Protein AF-A0ABD4E5W7-F1 (afdb_monomer)

Mean predicted aligned error: 9.02 Å

Secondary structure (DSSP, 8-state):
-TT-SBS--SS-TTGGGS-GGGTT-EEEEEEEEEE--SSSPPPEEEEEEEEEEPPEEEE-SSTTT-EEEEEEEEEEEESSTTSPP-EEEEEEEEEEE--GGGTT-EEEEEEEEEEEE-GGGTTSSHHHHHHHHHHHH-TT-EE-TTB-HHHHHHTTB-TTSPBP-----

InterPro domains:
  IPR000182 GNAT domain [PF00583] (102-141)
  IPR000182 GNAT domain [PS51186] (43-169)
  IPR016181 Acyl-CoA N-acyltransferase [SSF55729] (64-141)

Foldseek 3Di:
DPFCQFQDDPDPLVVLQDDLPPVPFWDKDKDWDWDDDPDPDDIAIKIWIWIKGDKDKDDDPDLQAWIKIKIKIKTFIGSDPPGGTFWIWIKIWMWTQHHVVVPRDIDIAIEGEDTGGHPVCPPVCRSVVSVVVVCVVPVFYFYDLRGDPVSLVVSQADNRRGHDPDDPD

Radius of gyration: 17.57 Å; Cα contacts (8 Å, |Δi|>4): 325; chains: 1; bounding box: 53×35×47 Å

Solvent-accessible surface area (backbone atoms only — not comparable to full-atom values): 9690 Å² total; per-residue (Å²): 130,92,85,60,42,54,77,75,72,98,66,63,74,69,66,66,44,54,66,58,70,80,77,68,53,44,52,78,46,82,41,84,40,81,46,78,58,86,82,92,55,82,76,43,65,34,30,40,36,43,31,36,40,62,76,46,71,54,73,49,96,46,70,64,74,18,36,38,38,34,36,39,37,38,38,34,33,19,70,41,94,88,47,73,52,41,28,34,34,34,35,39,38,37,40,36,35,39,12,61,88,54,74,51,43,73,48,78,48,45,31,38,71,46,66,50,59,41,80,93,55,59,93,67,58,56,70,60,54,51,48,49,53,49,40,73,79,37,74,82,42,26,46,39,88,53,44,29,68,71,48,36,47,76,73,53,25,45,100,85,21,42,55,76,80,75,74,88,125

pLDDT: mean 77.79, std 14.67, range [31.66, 93.94]

Organism: NCBI:txid101571

Nearest PDB structures (foldseek):
  4caw-assembly1_A  TM=5.806E-01  e=1.085E+00  Aspergillus fumigatus
  1nmt-assembly1_C  TM=5.404E-01  e=1.283E+00  Candida albicans
  6tw5-assembly3_CCC  TM=4.819E-01  e=1.896E+00  Plasmodium vivax
  4uwi-assembly1_A  TM=5.552E-01  e=3.914E+00  Aspergillus fumigatus
  4uwj-assembly1_A  TM=5.154E-01  e=4.627E+00  Aspergillus fumigatus

Sequence (169 aa):
MPGKFYKGGPYELDELLREPEEYGDEEIDWRPIQIADAHNVPMRIAHVEVACSRHQANTCDSPRLGTRVEYVLRYLYREDAKSAITGVVQLKISHRIHGLQRLFEVDCEKVIQTVYVARSSRGRGIARVLLAEVLDDAPDVRVHPQFSDDGAKLFGFDKTGRRSSYKKV

Structure (mmCIF, N/CA/C/O backbone):
data_AF-A0ABD4E5W7-F1
#
_entry.id   AF-A0ABD4E5W7-F1
#
loop_
_atom_site.group_PDB
_atom_site.id
_atom_site.type_symbol
_atom_site.label_atom_id
_atom_site.label_alt_id
_atom_site.label_comp_id
_atom_site.label_asym_id
_atom_site.label_entity_id
_atom_site.label_seq_id
_atom_site.pdbx_PDB_ins_code
_atom_site.Cartn_x
_atom_site.Cartn_y
_atom_site.Cartn_z
_atom_site.occupancy
_atom_site.B_iso_or_equiv
_atom_site.auth_seq_id
_atom_site.auth_comp_id
_atom_site.auth_asym_id
_atom_site.auth_atom_id
_atom_site.pdbx_PDB_model_num
ATOM 1 N N . MET A 1 1 ? 0.650 -17.821 16.261 1.00 32.38 1 MET A N 1
ATOM 2 C CA . MET A 1 1 ? 0.960 -16.455 16.748 1.00 32.38 1 MET A CA 1
ATOM 3 C C . MET A 1 1 ? 0.138 -15.455 15.943 1.00 32.38 1 MET A C 1
ATOM 5 O O . MET A 1 1 ? 0.312 -15.424 14.731 1.00 32.38 1 MET A O 1
ATOM 9 N N . PRO A 1 2 ? -0.777 -14.684 16.552 1.00 31.66 2 PRO A N 1
ATOM 10 C CA . PRO A 1 2 ? -1.664 -13.800 15.807 1.00 31.66 2 PRO A CA 1
ATOM 11 C C . PRO A 1 2 ? -0.969 -12.478 15.449 1.00 31.66 2 PRO A C 1
ATOM 13 O O . PRO A 1 2 ? -0.498 -11.747 16.321 1.00 31.66 2 PRO A O 1
ATOM 16 N N . GLY A 1 3 ? -0.941 -12.158 14.153 1.00 41.28 3 GLY A N 1
ATOM 17 C CA . GLY A 1 3 ? -0.621 -10.817 13.651 1.00 41.28 3 GLY A CA 1
ATOM 18 C C . GLY A 1 3 ? 0.805 -10.578 13.153 1.00 41.28 3 GLY A C 1
ATOM 19 O O . GLY A 1 3 ? 1.253 -9.436 13.190 1.00 41.28 3 GLY A O 1
ATOM 20 N N . LYS A 1 4 ? 1.516 -11.604 12.673 1.00 46.31 4 LYS A N 1
ATOM 21 C CA . LYS A 1 4 ? 2.709 -11.398 11.837 1.00 46.31 4 LYS A CA 1
ATOM 22 C C . LYS A 1 4 ? 2.375 -11.755 10.392 1.00 46.31 4 LYS A C 1
ATOM 24 O O . LYS A 1 4 ? 2.673 -12.851 9.938 1.00 46.31 4 LYS A O 1
ATOM 29 N N . PHE A 1 5 ? 1.743 -10.816 9.686 1.00 53.69 5 PHE A N 1
ATOM 30 C CA . PHE A 1 5 ? 1.608 -10.900 8.229 1.00 53.69 5 PHE A CA 1
ATOM 31 C C . PHE A 1 5 ? 2.977 -10.833 7.530 1.00 53.69 5 PHE A C 1
ATOM 33 O O . PHE A 1 5 ? 3.083 -11.230 6.379 1.00 53.69 5 PHE A O 1
ATOM 40 N N . TYR A 1 6 ? 4.031 -10.409 8.239 1.00 56.31 6 TYR A N 1
ATOM 41 C CA . TYR A 1 6 ? 5.396 -10.269 7.740 1.00 56.31 6 TYR A CA 1
ATOM 42 C C . TYR A 1 6 ? 6.394 -11.103 8.565 1.00 56.31 6 TYR A C 1
ATOM 44 O O . TYR A 1 6 ? 6.375 -11.055 9.799 1.00 56.31 6 TYR A O 1
ATOM 52 N N . LYS A 1 7 ? 7.258 -11.880 7.896 1.00 53.81 7 LYS A N 1
ATOM 53 C CA . LYS A 1 7 ? 8.213 -12.829 8.508 1.00 53.81 7 LYS A CA 1
ATOM 54 C C . LYS A 1 7 ? 9.500 -12.169 9.040 1.00 53.81 7 LYS A C 1
ATOM 56 O O . LYS A 1 7 ? 10.225 -12.821 9.784 1.00 53.81 7 LYS A O 1
ATOM 61 N N . GLY A 1 8 ? 9.750 -10.891 8.751 1.00 48.47 8 GLY A N 1
ATOM 62 C CA . GLY A 1 8 ? 10.866 -10.128 9.324 1.00 48.47 8 GLY A CA 1
ATOM 63 C C . GLY A 1 8 ? 11.384 -9.054 8.374 1.00 48.47 8 GLY A C 1
ATOM 64 O O . GLY A 1 8 ? 11.605 -9.330 7.203 1.00 48.47 8 GLY A O 1
ATOM 65 N N . GLY A 1 9 ? 11.568 -7.838 8.884 1.00 50.44 9 GLY A N 1
ATOM 66 C 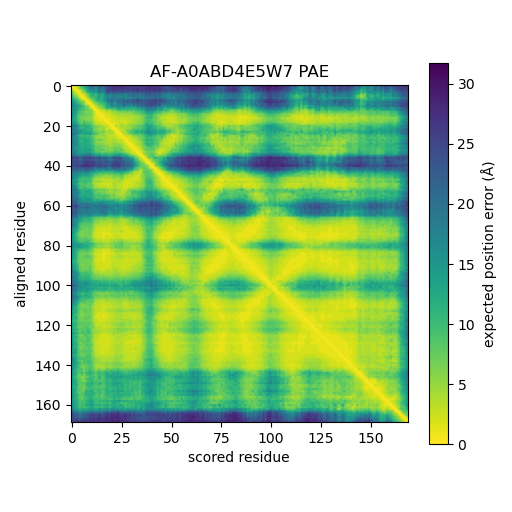CA . GLY A 1 9 ? 12.191 -6.703 8.202 1.00 50.44 9 GLY A CA 1
ATOM 67 C C . GLY A 1 9 ? 12.907 -5.822 9.230 1.00 50.44 9 GLY A C 1
ATOM 68 O O . GLY A 1 9 ? 12.704 -6.036 10.425 1.00 50.44 9 GLY A O 1
ATOM 69 N N . PRO A 1 10 ? 13.737 -4.858 8.802 1.00 47.84 10 PRO A N 1
ATOM 70 C CA . PRO A 1 10 ? 14.560 -4.041 9.699 1.00 47.84 10 PRO A CA 1
ATOM 71 C C . PRO A 1 10 ? 13.770 -3.011 10.529 1.00 47.84 10 PRO A C 1
ATOM 73 O O . PRO A 1 10 ? 14.381 -2.280 11.295 1.00 47.84 10 PRO A O 1
ATOM 76 N N . TYR A 1 11 ? 12.445 -2.933 10.370 1.00 51.75 11 TYR A N 1
ATOM 77 C CA . TYR A 1 11 ? 11.609 -1.897 10.975 1.00 51.75 11 TYR A CA 1
ATOM 78 C C . TYR A 1 11 ? 11.015 -2.340 12.311 1.00 51.75 11 TYR A C 1
ATOM 80 O O . TYR A 1 11 ? 10.424 -3.425 12.409 1.00 51.75 11 TYR A O 1
ATOM 88 N N . GLU A 1 12 ? 11.075 -1.461 13.310 1.00 63.84 12 GLU A N 1
ATOM 89 C CA . GLU A 1 12 ? 10.159 -1.540 14.439 1.00 63.84 12 GLU A CA 1
ATOM 90 C C . GLU A 1 12 ? 8.761 -1.192 13.919 1.00 63.84 12 GLU A C 1
ATOM 92 O O . GLU A 1 12 ? 8.502 -0.095 13.441 1.00 63.84 12 GLU A O 1
ATOM 97 N N . LEU A 1 13 ? 7.844 -2.162 13.936 1.00 73.62 13 LEU A N 1
ATOM 98 C CA . LEU A 1 13 ? 6.532 -2.017 13.290 1.00 73.62 13 LEU A CA 1
ATOM 99 C C . LEU A 1 13 ? 5.724 -0.817 13.814 1.00 73.62 13 LEU A C 1
ATOM 101 O O . LEU A 1 13 ? 4.880 -0.300 13.087 1.00 73.62 13 LEU A O 1
ATOM 105 N N . ASP A 1 14 ? 5.982 -0.382 15.047 1.00 77.94 14 ASP A N 1
ATOM 106 C CA . ASP A 1 14 ? 5.332 0.783 15.645 1.00 77.94 14 ASP A CA 1
ATOM 107 C C . ASP A 1 14 ? 5.841 2.110 15.054 1.00 77.94 14 ASP A C 1
ATOM 109 O O . ASP A 1 14 ? 5.042 3.030 14.899 1.00 77.94 14 ASP A O 1
ATOM 113 N N . GLU A 1 15 ? 7.096 2.192 14.593 1.00 81.25 15 GLU A N 1
ATOM 114 C CA . GLU A 1 15 ? 7.605 3.365 13.858 1.00 81.25 15 GLU A CA 1
ATOM 115 C C . GLU A 1 15 ? 6.849 3.583 12.541 1.00 81.25 15 GLU A C 1
ATOM 117 O O . GLU A 1 15 ? 6.743 4.703 12.054 1.00 81.25 15 GLU A O 1
ATOM 122 N N . LEU A 1 16 ? 6.260 2.533 11.959 1.00 84.19 16 LEU A N 1
ATOM 123 C CA . LEU A 1 16 ? 5.459 2.664 10.738 1.00 84.19 16 LEU A CA 1
ATOM 124 C C . LEU A 1 16 ? 4.133 3.403 10.966 1.00 84.19 16 LEU A C 1
ATOM 126 O O . LEU A 1 16 ? 3.514 3.836 9.991 1.00 84.19 16 LEU A O 1
ATOM 130 N N . LEU A 1 17 ? 3.700 3.530 12.224 1.00 89.38 17 LEU A N 1
ATOM 131 C CA . LEU A 1 17 ? 2.517 4.286 12.638 1.00 89.38 17 LEU A CA 1
ATOM 132 C C . LEU A 1 17 ? 2.846 5.746 12.982 1.00 89.38 17 LEU A C 1
ATOM 134 O O . LEU A 1 17 ? 1.980 6.452 13.492 1.00 89.38 17 LEU A O 1
ATOM 138 N N . ARG A 1 18 ? 4.076 6.201 12.712 1.00 90.00 18 ARG A N 1
ATOM 139 C CA . ARG A 1 18 ? 4.456 7.607 12.860 1.00 90.00 18 ARG A CA 1
ATOM 140 C C . ARG A 1 18 ? 3.658 8.517 11.934 1.00 90.00 18 ARG A C 1
ATOM 142 O O . ARG A 1 18 ? 3.294 8.116 10.816 1.00 90.00 18 ARG A O 1
ATOM 149 N N . GLU A 1 19 ? 3.515 9.767 12.357 1.00 90.12 19 GLU A N 1
ATOM 150 C CA . GLU A 1 19 ? 2.944 10.827 11.531 1.00 90.12 19 GLU A CA 1
ATOM 151 C C . GLU A 1 19 ? 3.851 11.104 10.317 1.00 90.12 19 GLU A C 1
ATOM 153 O O . GLU A 1 19 ? 5.082 11.041 10.436 1.00 90.12 19 GLU A O 1
ATOM 158 N N . PRO A 1 20 ? 3.296 11.401 9.129 1.00 84.62 20 PRO A N 1
ATOM 159 C CA . PRO A 1 20 ? 4.124 11.678 7.954 1.00 84.62 20 PRO A CA 1
ATOM 160 C C . PRO A 1 20 ? 4.949 12.965 8.083 1.00 84.62 20 PRO A C 1
ATOM 162 O O . PRO A 1 20 ? 6.089 13.026 7.628 1.00 84.62 20 PRO A O 1
ATOM 165 N N . GLU A 1 21 ? 4.411 13.975 8.769 1.00 81.88 21 GLU A N 1
ATOM 166 C CA . GLU A 1 21 ? 5.081 15.266 8.972 1.00 81.88 21 GLU A CA 1
ATOM 167 C C . GLU A 1 21 ? 6.291 15.184 9.916 1.00 81.88 21 GLU A C 1
ATOM 169 O O . GLU A 1 21 ? 7.135 16.077 9.897 1.00 81.88 21 GLU A O 1
ATOM 174 N N . GLU A 1 22 ? 6.416 14.111 10.706 1.00 82.25 22 GLU A N 1
ATOM 175 C CA . GLU A 1 22 ? 7.438 13.979 11.754 1.00 82.25 22 GLU A CA 1
ATOM 176 C C . GLU A 1 22 ? 8.873 14.120 11.221 1.00 82.25 22 GLU A C 1
ATOM 178 O O . GLU A 1 22 ? 9.726 14.710 11.886 1.00 82.25 22 GLU A O 1
ATOM 183 N N . TYR A 1 23 ? 9.132 13.643 9.999 1.00 78.94 23 TYR A N 1
ATOM 184 C CA . TYR A 1 23 ? 10.437 13.772 9.340 1.00 78.94 23 TYR A CA 1
ATOM 185 C C . TYR A 1 23 ? 10.439 14.706 8.121 1.00 78.94 23 TYR A C 1
ATOM 187 O O . TYR A 1 23 ? 11.505 14.970 7.560 1.00 78.94 23 TYR A O 1
ATOM 195 N N . GLY A 1 24 ? 9.281 15.232 7.702 1.00 78.31 24 GLY A N 1
ATOM 196 C CA . GLY A 1 24 ? 9.173 16.133 6.544 1.00 78.31 24 GLY A CA 1
ATOM 197 C C . GLY A 1 24 ? 9.636 15.510 5.216 1.00 78.31 24 GLY A C 1
ATOM 198 O O . GLY A 1 24 ? 10.110 16.211 4.311 1.00 78.31 24 GLY A O 1
ATOM 199 N N . ASP A 1 25 ? 9.565 14.183 5.109 1.00 80.88 25 ASP A N 1
ATOM 200 C CA . ASP A 1 25 ? 10.008 13.395 3.957 1.00 80.88 25 ASP A CA 1
ATOM 201 C C . ASP A 1 25 ? 8.851 12.851 3.108 1.00 80.88 25 ASP A C 1
ATOM 203 O O . ASP A 1 25 ? 9.097 12.150 2.120 1.00 80.88 25 ASP A O 1
ATOM 207 N N . GLU A 1 26 ? 7.615 13.207 3.461 1.00 85.00 26 GLU A N 1
ATOM 208 C CA . GLU A 1 26 ? 6.401 12.688 2.843 1.00 85.00 26 GLU A CA 1
ATOM 209 C C . GLU A 1 26 ? 5.395 13.784 2.469 1.00 85.00 26 GLU A C 1
ATOM 211 O O . GLU A 1 26 ? 5.219 14.766 3.187 1.00 85.00 26 GLU A O 1
ATOM 216 N N . GLU A 1 27 ? 4.708 13.582 1.344 1.00 84.81 27 GLU A N 1
ATOM 217 C CA . GLU A 1 27 ? 3.540 14.367 0.919 1.00 84.81 27 GLU A CA 1
ATOM 218 C C . GLU A 1 27 ? 2.259 13.566 1.183 1.00 84.81 27 GLU A C 1
ATOM 220 O O . GLU A 1 27 ? 2.238 12.364 0.922 1.00 84.81 27 GLU A O 1
ATOM 225 N N . ILE A 1 28 ? 1.198 14.202 1.696 1.00 84.06 28 ILE A N 1
ATOM 226 C CA . ILE A 1 28 ? -0.015 13.510 2.167 1.00 84.06 28 ILE A CA 1
ATOM 227 C C . ILE A 1 28 ? -1.227 13.862 1.299 1.00 84.06 28 ILE A C 1
ATOM 229 O O . ILE A 1 28 ? -1.576 15.034 1.158 1.00 84.06 28 ILE A O 1
ATOM 233 N N . ASP A 1 29 ? -1.911 12.835 0.800 1.00 85.62 29 ASP A N 1
ATOM 234 C CA . ASP A 1 29 ? -3.255 12.919 0.223 1.00 85.62 29 ASP A CA 1
ATOM 235 C C . ASP A 1 29 ? -4.291 12.326 1.193 1.00 85.62 29 ASP A C 1
ATOM 237 O O . ASP A 1 29 ? -4.100 11.239 1.744 1.00 85.62 29 ASP A O 1
ATOM 241 N N . TRP A 1 30 ? -5.392 13.040 1.417 1.00 79.69 30 TRP A N 1
ATOM 242 C CA . TRP A 1 30 ? -6.383 12.717 2.447 1.00 79.69 30 TRP A CA 1
ATOM 243 C C . TRP A 1 30 ? -7.657 12.150 1.835 1.00 79.69 30 TRP A C 1
ATOM 245 O O . TRP A 1 30 ? -8.303 12.807 1.018 1.00 79.69 30 TRP A O 1
ATOM 255 N N . ARG A 1 31 ? -8.080 10.963 2.290 1.00 80.50 31 ARG A N 1
ATOM 256 C CA . ARG A 1 31 ? -9.269 10.283 1.764 1.00 80.50 31 ARG A CA 1
ATOM 257 C C . ARG A 1 31 ? -10.241 9.898 2.886 1.00 80.50 31 ARG A C 1
ATOM 259 O O . ARG A 1 31 ? -9.924 9.042 3.718 1.00 80.50 31 ARG A O 1
ATOM 266 N N . PRO A 1 32 ? -11.441 10.507 2.941 1.00 80.44 32 PRO A N 1
ATOM 267 C CA . PRO A 1 32 ? -12.490 10.032 3.831 1.00 80.44 32 PRO A CA 1
ATOM 268 C C . PRO A 1 32 ? -13.080 8.731 3.278 1.00 80.44 32 PRO A C 1
ATOM 270 O O . PRO A 1 32 ? -13.459 8.666 2.109 1.00 80.44 32 PRO A O 1
ATOM 273 N N . ILE A 1 33 ? -13.206 7.708 4.124 1.00 79.75 33 ILE A N 1
ATOM 274 C CA . ILE A 1 33 ? -13.765 6.410 3.735 1.00 79.75 33 ILE A CA 1
ATOM 275 C C . ILE A 1 33 ? -14.998 6.101 4.572 1.00 79.75 33 ILE A C 1
ATOM 277 O O . ILE A 1 33 ? -14.967 6.099 5.805 1.00 79.75 33 ILE A O 1
ATOM 281 N N . GLN A 1 34 ? -16.089 5.773 3.885 1.00 77.25 34 GLN A N 1
ATOM 282 C CA . GLN A 1 34 ? -17.264 5.178 4.509 1.00 77.25 34 GLN A CA 1
ATOM 283 C C . GLN A 1 34 ? -17.111 3.659 4.531 1.00 77.25 34 GLN A C 1
ATOM 285 O O . GLN A 1 34 ? -17.079 3.006 3.490 1.00 77.25 34 GLN A O 1
ATOM 290 N N . ILE A 1 35 ? -17.033 3.087 5.730 1.00 74.00 35 ILE A N 1
ATOM 291 C CA . ILE A 1 35 ? -16.967 1.642 5.923 1.00 74.00 35 ILE A CA 1
ATOM 292 C C . ILE A 1 35 ? -18.395 1.143 6.125 1.00 74.00 35 ILE A C 1
ATOM 294 O O . ILE A 1 35 ? -18.992 1.313 7.192 1.00 74.00 35 ILE A O 1
ATOM 298 N N . ALA A 1 36 ? -18.943 0.522 5.085 1.00 64.44 36 ALA A N 1
ATOM 299 C CA . ALA A 1 36 ? -20.154 -0.273 5.205 1.00 64.44 36 ALA A CA 1
ATOM 300 C C . ALA A 1 36 ? -19.780 -1.643 5.786 1.00 64.44 36 ALA A C 1
ATOM 302 O O . ALA A 1 36 ? -19.114 -2.438 5.120 1.00 64.44 36 ALA A O 1
ATOM 303 N N . ASP A 1 37 ? -20.192 -1.934 7.020 1.00 58.47 37 ASP A N 1
ATOM 304 C CA . ASP A 1 37 ? -20.133 -3.308 7.516 1.00 58.47 37 ASP A CA 1
ATOM 305 C C . ASP A 1 37 ? -21.338 -4.102 6.999 1.00 58.47 37 ASP A C 1
ATOM 307 O O . ASP A 1 37 ? -22.464 -3.607 6.905 1.00 58.47 37 ASP A O 1
ATOM 311 N N . ALA A 1 38 ? -21.094 -5.361 6.633 1.00 50.38 38 ALA A N 1
ATOM 312 C CA . ALA A 1 38 ? -22.159 -6.278 6.256 1.00 50.38 38 ALA A CA 1
ATOM 313 C C . ALA A 1 38 ? -23.096 -6.514 7.458 1.00 50.38 38 ALA A C 1
ATOM 315 O O . ALA A 1 38 ? -22.624 -6.719 8.574 1.00 50.38 38 ALA A O 1
ATOM 316 N N . HIS A 1 39 ? -24.409 -6.568 7.201 1.00 46.97 39 HIS A N 1
ATOM 317 C CA . HIS A 1 39 ? -25.467 -6.964 8.150 1.00 46.97 39 HIS A CA 1
ATOM 318 C C . HIS A 1 39 ? -25.945 -5.911 9.187 1.00 46.97 39 HIS A C 1
ATOM 320 O O . HIS A 1 39 ? -25.934 -6.174 10.384 1.00 46.97 39 HIS A O 1
ATOM 326 N N . ASN A 1 40 ? -26.503 -4.774 8.733 1.00 50.12 40 ASN A N 1
ATOM 327 C CA . ASN A 1 40 ? -27.350 -3.853 9.535 1.00 50.12 40 ASN A CA 1
ATOM 328 C C . ASN A 1 40 ? -26.710 -3.211 10.792 1.00 50.12 40 ASN A C 1
ATOM 330 O O . ASN A 1 40 ? -27.414 -2.853 11.737 1.00 50.12 40 ASN A O 1
ATOM 334 N N . VAL A 1 41 ? -25.392 -3.011 10.801 1.00 52.41 41 VAL A N 1
ATOM 335 C CA . VAL A 1 41 ? -24.664 -2.275 11.856 1.00 52.41 41 VAL A CA 1
ATOM 336 C C . VAL A 1 41 ? -24.429 -0.820 11.402 1.00 52.41 41 VAL A C 1
ATOM 338 O O . VAL A 1 41 ? -24.319 -0.584 10.197 1.00 52.41 41 VAL A O 1
ATOM 341 N N . PRO A 1 42 ? -24.385 0.175 12.316 1.00 52.81 42 PRO A N 1
ATOM 342 C CA . PRO A 1 42 ? -24.130 1.576 11.980 1.00 52.81 42 PRO A CA 1
ATOM 343 C C . PRO A 1 42 ? -22.897 1.775 11.094 1.00 52.81 42 PRO A C 1
ATOM 345 O O . PRO A 1 42 ? -21.821 1.244 11.362 1.00 52.81 42 PRO A O 1
ATOM 348 N N . MET A 1 43 ? -23.077 2.597 10.058 1.00 61.12 43 MET A N 1
ATOM 349 C CA . MET A 1 43 ? -22.019 3.069 9.170 1.00 61.12 43 MET A CA 1
ATOM 350 C C . MET A 1 43 ? -20.918 3.746 9.996 1.00 61.12 43 MET A C 1
ATOM 352 O O . MET A 1 43 ? -21.203 4.656 10.778 1.00 61.12 43 MET A O 1
ATOM 356 N N . ARG A 1 44 ? -19.665 3.313 9.821 1.00 73.62 44 ARG A N 1
ATOM 357 C CA . ARG A 1 44 ? -18.501 3.953 10.444 1.00 73.62 44 ARG A CA 1
ATOM 358 C C . ARG A 1 44 ? -17.743 4.755 9.397 1.00 73.62 44 ARG A C 1
ATOM 360 O O . ARG A 1 44 ? -17.503 4.271 8.294 1.00 73.62 44 ARG A O 1
ATOM 367 N N . ILE A 1 45 ? -17.353 5.970 9.757 1.00 77.44 45 ILE A N 1
ATOM 368 C CA . ILE A 1 45 ? -16.447 6.789 8.953 1.00 77.44 45 ILE A CA 1
ATOM 369 C C . ILE A 1 45 ? -15.040 6.569 9.497 1.00 77.44 45 ILE A C 1
ATOM 371 O O . ILE A 1 45 ? -14.846 6.578 10.710 1.00 77.44 45 ILE A O 1
ATOM 375 N N . ALA A 1 46 ? -14.089 6.341 8.601 1.00 83.31 46 ALA A N 1
ATOM 376 C CA . ALA A 1 46 ? -12.669 6.305 8.906 1.00 83.31 46 ALA A CA 1
ATOM 377 C C . ALA A 1 46 ? -11.917 7.224 7.945 1.00 83.31 46 ALA A C 1
ATOM 379 O O . ALA A 1 46 ? -12.452 7.660 6.923 1.00 83.3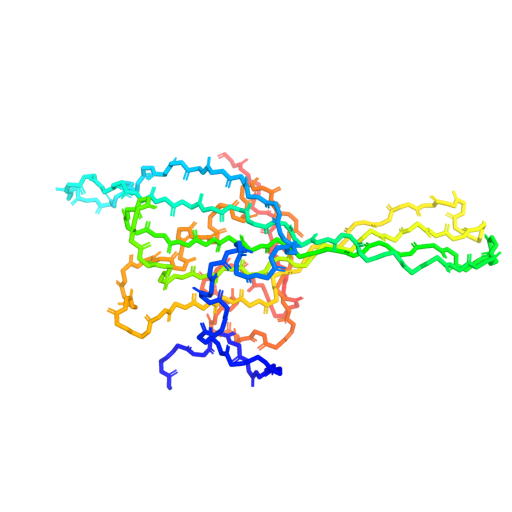1 46 ALA A O 1
ATOM 380 N N . HIS A 1 47 ? -10.666 7.504 8.279 1.00 85.69 47 HIS A N 1
ATOM 381 C CA . HIS A 1 47 ? -9.774 8.294 7.448 1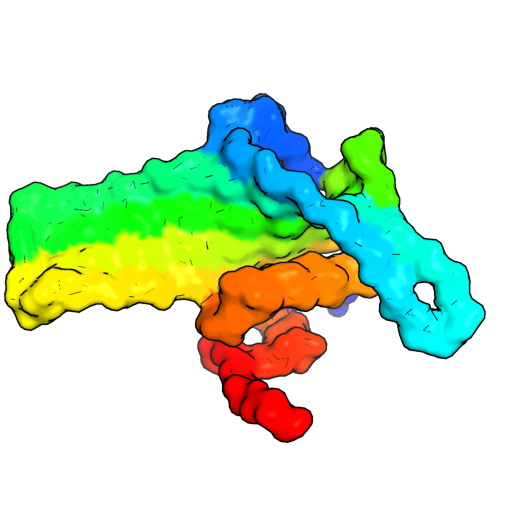.00 85.69 47 HIS A CA 1
ATOM 382 C C . HIS A 1 47 ? -8.625 7.409 6.995 1.00 85.69 47 HIS A C 1
ATOM 384 O O . HIS A 1 47 ? -8.015 6.704 7.808 1.00 85.69 47 HIS A O 1
ATOM 390 N N . VAL A 1 48 ? -8.359 7.439 5.691 1.00 84.56 48 VAL A N 1
ATOM 391 C CA . VAL A 1 48 ? -7.134 6.889 5.130 1.00 84.56 48 VAL A CA 1
ATOM 392 C C . VAL A 1 48 ? -6.326 8.020 4.528 1.00 84.56 48 VAL A C 1
ATOM 394 O O . VAL A 1 48 ? -6.802 8.777 3.685 1.00 84.56 48 VAL A O 1
ATOM 397 N N . GLU A 1 49 ? -5.096 8.134 4.995 1.00 87.50 49 GLU A N 1
ATOM 398 C CA . GLU A 1 49 ? -4.106 9.061 4.465 1.00 87.50 49 GLU A CA 1
ATOM 399 C C . GLU A 1 49 ? -3.147 8.271 3.577 1.00 87.50 49 GLU A C 1
ATOM 401 O O . GLU A 1 49 ? -2.695 7.188 3.957 1.00 87.50 49 GLU A O 1
ATOM 406 N N . VAL A 1 50 ? -2.835 8.796 2.397 1.00 88.44 50 VAL A N 1
ATOM 407 C CA . VAL A 1 50 ? -1.810 8.242 1.512 1.00 88.44 50 VAL A CA 1
ATOM 408 C C . VAL A 1 50 ? -0.601 9.164 1.573 1.00 88.44 50 VAL A C 1
ATOM 410 O O . VAL A 1 50 ? -0.604 10.245 0.992 1.00 88.44 50 VAL A O 1
ATOM 413 N N . ALA A 1 51 ? 0.429 8.738 2.299 1.00 87.56 51 ALA A N 1
ATOM 414 C CA . ALA A 1 51 ? 1.693 9.454 2.414 1.00 87.56 51 ALA A CA 1
ATOM 415 C C . ALA A 1 51 ? 2.702 8.922 1.386 1.00 87.56 51 ALA A C 1
ATOM 417 O O . ALA A 1 51 ? 2.951 7.718 1.326 1.00 87.56 51 ALA A O 1
ATOM 418 N N . CYS A 1 52 ? 3.282 9.798 0.571 1.00 89.06 52 CYS A N 1
ATOM 419 C CA . CYS A 1 52 ? 4.252 9.458 -0.465 1.00 89.06 52 CYS A CA 1
ATOM 420 C C . CYS A 1 52 ? 5.656 9.895 -0.055 1.00 89.06 52 CYS A C 1
ATOM 422 O O . CYS A 1 52 ? 5.895 11.085 0.132 1.00 89.06 52 CYS A O 1
ATOM 424 N N . SER A 1 53 ? 6.594 8.952 0.038 1.00 84.88 53 SER A N 1
ATOM 425 C CA . SER A 1 53 ? 8.000 9.263 0.298 1.00 84.88 53 SER A CA 1
ATOM 426 C C . SER A 1 53 ? 8.638 10.005 -0.874 1.00 84.88 53 SER A C 1
ATOM 428 O O . SER A 1 53 ? 8.293 9.773 -2.035 1.00 84.88 53 SER A O 1
ATOM 430 N N . ARG A 1 54 ? 9.699 10.768 -0.606 1.00 82.81 54 ARG A N 1
ATOM 431 C CA . ARG A 1 54 ? 10.549 11.324 -1.673 1.00 82.81 54 ARG A CA 1
ATOM 432 C C . ARG A 1 54 ? 11.026 10.252 -2.657 1.00 82.81 54 ARG A C 1
ATOM 434 O O . ARG A 1 54 ? 11.433 9.155 -2.270 1.00 82.81 54 ARG A O 1
ATOM 441 N N . HIS A 1 55 ? 11.025 10.616 -3.936 1.00 82.38 55 HIS A N 1
ATOM 442 C CA . HIS A 1 55 ? 11.524 9.775 -5.015 1.00 82.38 55 HIS A CA 1
ATOM 443 C C . HIS A 1 55 ? 13.036 9.575 -4.886 1.00 82.38 55 HIS A C 1
ATOM 445 O O . H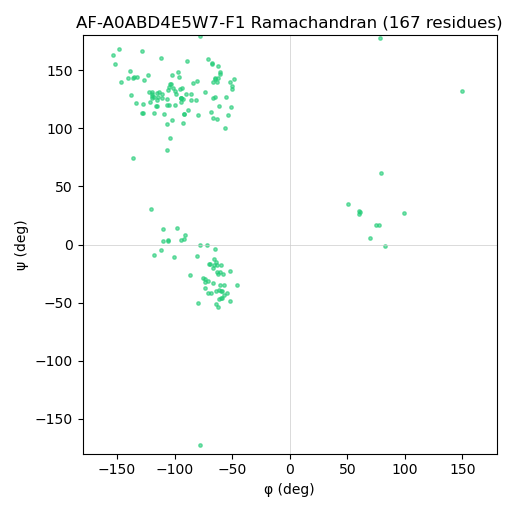IS A 1 55 ? 13.805 10.536 -4.842 1.00 82.38 55 HIS A O 1
ATOM 451 N N . GLN A 1 56 ? 13.465 8.319 -4.877 1.00 82.06 56 GLN A N 1
ATOM 452 C CA . GLN A 1 56 ? 14.867 7.934 -4.936 1.00 82.06 56 GLN A CA 1
ATOM 453 C C . GLN A 1 56 ? 15.185 7.481 -6.358 1.00 82.06 56 GLN A C 1
ATOM 455 O O . GLN A 1 56 ? 14.755 6.415 -6.802 1.00 82.06 56 GLN A O 1
ATOM 460 N N . ALA A 1 57 ? 15.924 8.311 -7.092 1.00 81.38 57 ALA A N 1
ATOM 461 C CA . ALA A 1 57 ? 16.403 7.977 -8.424 1.00 81.38 57 ALA A CA 1
ATOM 462 C C . ALA A 1 57 ? 17.818 7.396 -8.338 1.00 81.38 57 ALA A C 1
ATOM 464 O O . ALA A 1 57 ? 18.738 8.038 -7.839 1.00 81.38 57 ALA A O 1
ATOM 465 N N . ASN A 1 58 ? 17.991 6.185 -8.856 1.00 79.94 58 ASN A N 1
ATOM 466 C CA . ASN A 1 58 ? 19.293 5.611 -9.149 1.00 79.94 58 ASN A CA 1
ATOM 467 C C . ASN A 1 58 ? 19.499 5.685 -10.666 1.00 79.94 58 ASN A C 1
ATOM 469 O O . ASN A 1 58 ? 19.030 4.830 -11.429 1.00 79.94 58 ASN A O 1
ATOM 473 N N . THR A 1 59 ? 20.116 6.781 -11.100 1.00 70.69 59 THR A N 1
ATOM 474 C CA . THR A 1 59 ? 20.462 7.037 -12.497 1.00 70.69 59 THR A CA 1
ATOM 475 C C . THR A 1 59 ? 21.806 6.400 -12.800 1.00 70.69 59 THR A C 1
ATOM 477 O O . THR A 1 59 ? 22.796 6.687 -12.131 1.00 70.69 59 THR A O 1
ATOM 480 N N . CYS A 1 60 ? 21.859 5.543 -13.818 1.00 66.25 60 CYS A N 1
ATOM 481 C CA . CYS A 1 60 ? 23.135 5.095 -14.349 1.00 66.25 60 CYS A CA 1
ATOM 482 C C . CYS A 1 60 ? 23.579 6.051 -15.460 1.00 66.25 60 CYS A C 1
ATOM 484 O O . CYS A 1 60 ? 22.821 6.289 -16.399 1.00 66.25 60 CYS A O 1
ATOM 486 N N . ASP A 1 61 ? 24.818 6.539 -15.396 1.00 65.19 61 ASP A N 1
ATOM 487 C CA . ASP A 1 61 ? 25.377 7.464 -16.398 1.00 65.19 61 ASP A CA 1
ATOM 488 C C . ASP A 1 61 ? 25.531 6.827 -17.791 1.00 65.19 61 ASP A C 1
ATOM 490 O O . ASP A 1 61 ? 25.756 7.510 -18.790 1.00 65.19 61 ASP A O 1
ATOM 494 N N . SER A 1 62 ? 25.407 5.498 -17.887 1.00 68.75 62 SER A N 1
ATOM 495 C CA . SER A 1 62 ? 25.473 4.787 -19.157 1.00 68.75 62 SER A CA 1
ATOM 496 C C . SER A 1 62 ? 24.082 4.600 -19.777 1.00 68.75 62 SER A C 1
ATOM 498 O O . SER A 1 62 ? 23.241 3.910 -19.189 1.00 68.75 62 SER A O 1
ATOM 500 N N . PRO A 1 63 ? 23.861 5.027 -21.037 1.00 63.84 63 PRO A N 1
ATOM 501 C CA . PRO A 1 63 ? 22.597 4.807 -21.750 1.00 63.84 63 PRO A CA 1
ATOM 502 C C . PRO A 1 63 ? 22.294 3.319 -22.027 1.00 63.84 63 PRO A C 1
ATOM 504 O O . PRO A 1 63 ? 21.230 2.976 -22.544 1.00 63.84 63 PRO A O 1
ATOM 507 N N . ARG A 1 64 ? 23.213 2.404 -21.683 1.00 65.75 64 ARG A N 1
ATOM 508 C CA . ARG A 1 64 ? 23.016 0.951 -21.779 1.00 65.75 64 ARG A CA 1
ATOM 509 C C . ARG A 1 64 ? 22.356 0.330 -20.546 1.00 65.75 64 ARG A C 1
ATOM 511 O O . ARG A 1 64 ? 21.731 -0.714 -20.691 1.00 65.75 64 ARG A O 1
ATOM 518 N N . LEU A 1 65 ? 22.495 0.930 -19.362 1.00 67.81 65 LEU A N 1
ATOM 519 C CA . LEU A 1 65 ? 22.187 0.275 -18.080 1.00 67.81 65 LEU A CA 1
ATOM 520 C C . LEU A 1 65 ? 20.824 0.667 -17.481 1.00 67.81 65 LEU A C 1
ATOM 522 O O . LEU A 1 65 ? 20.328 -0.029 -16.594 1.00 67.81 65 LEU A O 1
ATOM 526 N N . GLY A 1 66 ? 20.169 1.690 -18.037 1.00 77.56 66 GLY A N 1
ATOM 527 C CA . GLY A 1 66 ? 18.833 2.122 -17.627 1.00 77.56 66 GLY A CA 1
ATOM 528 C C . GLY A 1 66 ? 18.824 2.953 -16.340 1.00 77.56 66 GLY A C 1
ATOM 529 O O . GLY A 1 66 ? 19.857 3.204 -15.725 1.00 77.56 66 GLY A O 1
ATOM 530 N N . THR A 1 67 ? 17.638 3.406 -15.946 1.00 85.50 67 THR A N 1
ATOM 531 C CA . THR A 1 67 ? 17.393 4.212 -14.743 1.00 85.50 67 THR A CA 1
ATOM 532 C C . THR A 1 67 ? 16.313 3.550 -13.904 1.00 85.50 67 THR A C 1
ATOM 534 O O . THR A 1 67 ? 15.339 3.018 -14.441 1.00 85.50 67 THR A O 1
ATOM 537 N N . ARG A 1 68 ? 16.469 3.586 -12.580 1.00 86.75 68 ARG A N 1
ATOM 538 C CA . ARG A 1 68 ? 15.443 3.126 -11.643 1.00 86.75 68 ARG A CA 1
ATOM 539 C C . ARG A 1 68 ? 15.010 4.276 -10.749 1.00 86.75 68 ARG A C 1
ATOM 541 O O . ARG A 1 68 ? 15.856 4.922 -10.143 1.00 86.75 68 ARG A O 1
ATOM 548 N N . VAL A 1 69 ? 13.707 4.492 -10.641 1.00 87.75 69 VAL A N 1
ATOM 549 C CA . VAL A 1 69 ? 13.111 5.435 -9.690 1.00 87.75 69 VAL A CA 1
ATOM 550 C C . VAL A 1 69 ? 12.229 4.649 -8.736 1.00 87.75 69 VAL A C 1
ATOM 552 O O . VAL A 1 69 ? 11.378 3.873 -9.169 1.00 87.75 69 VAL A O 1
ATOM 555 N N . GLU A 1 70 ? 12.445 4.827 -7.440 1.00 90.62 70 GLU A N 1
ATOM 556 C CA . GLU A 1 70 ? 11.680 4.165 -6.390 1.00 90.62 70 GLU A CA 1
ATOM 557 C C . GLU A 1 70 ? 11.037 5.179 -5.451 1.00 90.62 70 GLU A C 1
ATOM 559 O O . GLU A 1 70 ? 11.613 6.224 -5.159 1.00 90.62 70 GLU A O 1
ATOM 564 N N . TYR A 1 71 ? 9.854 4.845 -4.954 1.00 90.31 71 TYR A N 1
ATOM 565 C CA . TYR A 1 71 ? 9.190 5.556 -3.867 1.00 90.31 71 TYR A CA 1
ATOM 566 C C . TYR A 1 71 ? 8.255 4.600 -3.126 1.00 90.31 71 TYR A C 1
ATOM 568 O O . TYR A 1 71 ? 7.932 3.509 -3.611 1.00 90.31 71 TYR A O 1
ATOM 576 N N . VAL A 1 72 ? 7.855 4.986 -1.921 1.00 90.94 72 VAL A N 1
ATOM 577 C CA . VAL A 1 72 ? 6.963 4.221 -1.055 1.00 90.94 72 VAL A CA 1
ATOM 578 C C . VAL A 1 72 ? 5.723 5.056 -0.780 1.00 90.94 72 VAL A C 1
ATOM 580 O O . VAL A 1 72 ? 5.824 6.217 -0.397 1.00 90.94 72 VAL A O 1
ATOM 583 N N . LEU A 1 73 ? 4.556 4.444 -0.955 1.00 93.44 73 LEU A N 1
ATOM 584 C CA . LEU A 1 73 ? 3.289 4.965 -0.465 1.00 93.44 73 LEU A CA 1
ATOM 585 C C . LEU A 1 73 ? 2.947 4.266 0.852 1.00 93.44 73 LEU A C 1
ATOM 587 O O . LEU A 1 73 ? 2.974 3.034 0.926 1.00 93.44 73 LEU A O 1
ATOM 591 N N . ARG A 1 74 ? 2.613 5.026 1.893 1.00 92.56 74 ARG A N 1
ATOM 592 C CA . ARG A 1 74 ? 2.014 4.512 3.126 1.00 92.56 74 ARG A CA 1
ATOM 593 C C . ARG A 1 74 ? 0.533 4.854 3.137 1.00 92.56 74 ARG A C 1
ATOM 595 O O . ARG A 1 74 ? 0.175 6.022 3.137 1.00 92.56 74 ARG A O 1
ATOM 602 N N . TYR A 1 75 ? -0.310 3.834 3.195 1.00 93.81 75 TYR A N 1
ATOM 603 C CA . TYR A 1 75 ? -1.740 3.974 3.444 1.00 93.81 75 TYR A CA 1
ATOM 604 C C . TYR A 1 75 ? -1.956 3.864 4.946 1.00 93.81 75 TYR A C 1
ATOM 606 O O . TYR A 1 75 ? -1.714 2.797 5.512 1.00 93.81 75 TYR A O 1
ATOM 614 N N . LEU A 1 76 ? -2.363 4.948 5.593 1.00 93.94 76 LEU A N 1
ATOM 615 C CA . LEU A 1 76 ? -2.424 5.090 7.045 1.00 93.94 76 LEU A CA 1
ATOM 616 C C . LEU A 1 76 ? -3.882 5.150 7.481 1.00 93.94 76 LEU A C 1
ATOM 618 O O . LEU A 1 76 ? -4.642 5.959 6.968 1.00 93.94 76 LEU A O 1
ATOM 622 N N . TYR A 1 77 ? -4.283 4.292 8.417 1.00 93.81 77 TYR A N 1
ATOM 623 C CA . TYR A 1 77 ? -5.657 4.229 8.914 1.00 93.81 77 TYR A CA 1
ATOM 624 C C . TYR A 1 77 ? -5.806 4.953 10.244 1.00 93.81 77 TYR A C 1
ATOM 626 O O . TYR A 1 77 ? -5.087 4.656 11.211 1.00 93.81 77 TYR A O 1
ATOM 634 N N . ARG A 1 78 ? -6.843 5.786 10.326 1.00 92.44 78 ARG A N 1
ATOM 635 C CA . ARG A 1 78 ? -7.284 6.490 11.531 1.00 92.44 78 ARG A CA 1
ATOM 636 C C . ARG A 1 78 ? -8.802 6.408 11.675 1.00 92.44 78 ARG A C 1
ATOM 638 O O . ARG A 1 78 ? -9.536 6.423 10.690 1.00 92.44 78 ARG A O 1
ATOM 645 N N . GLU A 1 79 ? -9.283 6.304 12.912 1.00 87.50 79 GLU A N 1
ATOM 646 C CA . GLU A 1 79 ? -10.734 6.295 13.179 1.00 87.50 79 GLU A CA 1
ATOM 647 C C . GLU A 1 79 ? -11.323 7.710 13.001 1.00 87.50 79 GLU A C 1
ATOM 649 O O . GLU A 1 79 ? -12.443 7.870 12.533 1.00 87.50 79 GLU A O 1
ATOM 654 N N . ASP A 1 80 ? -10.537 8.742 13.311 1.00 84.25 80 ASP A N 1
ATOM 655 C CA . ASP A 1 80 ? -10.855 10.167 13.156 1.00 84.25 80 ASP A CA 1
ATOM 656 C C . ASP A 1 80 ? -9.619 10.913 12.614 1.00 84.25 80 ASP A C 1
ATOM 658 O O . ASP A 1 80 ? -8.492 10.533 12.939 1.00 84.25 80 ASP A O 1
ATOM 662 N N . ALA A 1 81 ? -9.814 11.986 11.842 1.00 77.38 81 ALA A N 1
ATOM 663 C CA . ALA A 1 81 ? -8.756 12.853 11.312 1.00 77.38 81 ALA A CA 1
ATOM 664 C C . ALA A 1 81 ? -7.770 13.381 12.376 1.00 77.38 81 ALA A C 1
ATOM 666 O O . ALA A 1 81 ? -6.646 13.747 12.046 1.00 77.38 81 ALA A O 1
ATOM 667 N N . LYS A 1 82 ? -8.173 13.437 13.653 1.00 83.31 82 LYS A N 1
ATOM 668 C CA . LYS A 1 82 ? -7.313 13.870 14.773 1.00 83.31 82 LYS A CA 1
ATOM 669 C C . LYS A 1 82 ? -6.832 12.729 15.675 1.00 83.31 82 LYS A C 1
ATOM 671 O O . LYS A 1 82 ? -6.209 12.987 16.702 1.00 83.31 82 LYS A O 1
ATOM 676 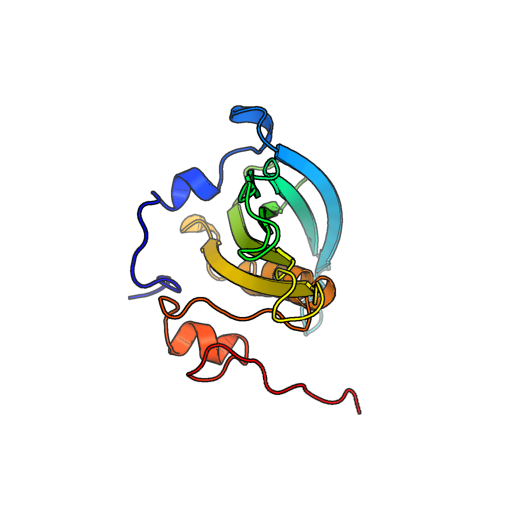N N . SER A 1 83 ? -7.163 11.481 15.350 1.00 90.31 83 SER A N 1
ATOM 677 C CA . SER A 1 83 ? -6.782 10.306 16.146 1.00 90.31 83 SER A CA 1
ATOM 678 C C . SER A 1 83 ? -5.432 9.739 15.720 1.00 90.31 83 SER A C 1
ATOM 680 O O . SER A 1 83 ? -5.022 9.934 14.589 1.00 90.31 83 SER A O 1
ATOM 682 N N . ALA A 1 84 ? -4.757 8.996 16.600 1.00 91.50 84 ALA A N 1
ATOM 683 C CA . ALA A 1 84 ? -3.493 8.344 16.256 1.00 91.50 84 ALA A CA 1
ATOM 684 C C . ALA A 1 84 ? -3.648 7.337 15.100 1.00 91.50 84 ALA A C 1
ATOM 686 O O . ALA A 1 84 ? -4.677 6.663 14.978 1.00 91.50 84 ALA A O 1
ATOM 687 N N . ILE A 1 85 ? -2.594 7.180 14.293 1.00 93.50 85 ILE A N 1
ATOM 688 C CA . ILE A 1 85 ? -2.535 6.153 13.247 1.00 93.50 85 ILE A CA 1
ATOM 689 C C . ILE A 1 85 ? -2.540 4.774 13.909 1.00 93.50 85 ILE A C 1
ATOM 691 O O . ILE A 1 85 ? -1.737 4.471 14.790 1.00 93.50 85 ILE A O 1
ATOM 695 N N . THR A 1 86 ? -3.462 3.910 13.491 1.00 93.50 86 THR A N 1
ATOM 696 C CA . THR A 1 86 ? -3.637 2.573 14.092 1.00 93.50 86 THR A CA 1
ATOM 697 C C . THR A 1 86 ? -3.398 1.427 13.119 1.00 93.50 86 THR A C 1
ATOM 699 O O . THR A 1 86 ? -3.318 0.270 13.543 1.00 93.50 86 THR A O 1
ATOM 702 N N . GLY A 1 87 ? -3.245 1.719 11.830 1.00 91.81 87 GLY A N 1
ATOM 703 C CA . GLY A 1 87 ? -2.863 0.740 10.824 1.00 91.81 87 GLY A CA 1
ATOM 704 C C . GLY A 1 87 ? -2.110 1.377 9.670 1.00 91.81 87 GLY A C 1
ATOM 705 O O . GLY A 1 87 ? -2.271 2.561 9.400 1.00 91.81 87 GLY A O 1
ATOM 706 N N . VAL A 1 88 ? -1.297 0.572 8.997 1.00 92.06 88 VAL A N 1
ATOM 707 C CA . VAL A 1 88 ? -0.490 0.994 7.856 1.00 92.06 88 VAL A CA 1
ATOM 708 C C . VAL A 1 88 ? -0.337 -0.134 6.839 1.00 92.06 88 VAL A C 1
ATOM 710 O O . VAL A 1 88 ? -0.121 -1.296 7.203 1.00 92.06 88 VAL A O 1
ATOM 713 N N . VAL A 1 89 ? -0.413 0.214 5.556 1.00 90.94 89 VAL A N 1
ATOM 714 C CA . VAL A 1 89 ? 0.078 -0.612 4.448 1.00 90.94 89 VAL A CA 1
ATOM 715 C C . VAL A 1 89 ? 1.155 0.164 3.704 1.00 90.94 89 VAL A C 1
ATOM 717 O O . VAL A 1 89 ? 0.919 1.286 3.273 1.00 90.94 89 VAL A O 1
ATOM 720 N N . GLN A 1 90 ? 2.335 -0.432 3.548 1.00 90.31 90 GLN A N 1
ATOM 721 C CA . GLN A 1 90 ? 3.419 0.147 2.758 1.00 90.31 90 GLN A CA 1
ATOM 722 C C . GLN A 1 90 ? 3.460 -0.494 1.377 1.00 90.31 90 GLN A C 1
ATOM 724 O O . GLN A 1 90 ? 3.673 -1.703 1.252 1.00 90.31 90 GLN A O 1
ATOM 729 N N . LEU A 1 91 ? 3.296 0.328 0.350 1.00 91.69 91 LEU A N 1
ATOM 730 C CA . LEU A 1 91 ? 3.378 -0.033 -1.053 1.00 91.69 91 LEU A CA 1
ATOM 731 C C . LEU A 1 91 ? 4.652 0.565 -1.651 1.00 91.69 91 LEU A C 1
ATOM 733 O O . LEU A 1 91 ? 4.756 1.776 -1.813 1.00 91.69 91 LEU A O 1
ATOM 737 N N . LYS A 1 92 ? 5.614 -0.277 -2.023 1.00 91.38 92 LYS A N 1
ATOM 738 C CA . LYS A 1 92 ? 6.786 0.155 -2.787 1.00 91.38 92 LYS A CA 1
ATOM 739 C C . LYS A 1 92 ? 6.461 0.156 -4.271 1.00 91.38 92 LYS A C 1
ATOM 741 O O . LYS A 1 92 ? 6.009 -0.858 -4.804 1.00 91.38 92 LYS A O 1
ATOM 746 N N . ILE A 1 93 ? 6.760 1.266 -4.933 1.00 91.94 93 ILE A N 1
ATOM 747 C CA . ILE A 1 93 ? 6.647 1.420 -6.379 1.00 91.94 93 ILE A CA 1
ATOM 748 C C . ILE A 1 93 ? 8.053 1.599 -6.950 1.00 91.94 93 ILE A C 1
ATOM 750 O O . ILE A 1 93 ? 8.871 2.359 -6.435 1.00 91.94 93 ILE A O 1
ATOM 754 N N . SER A 1 94 ? 8.368 0.836 -7.990 1.00 91.06 94 SER A N 1
ATOM 755 C CA . SER A 1 94 ? 9.644 0.872 -8.700 1.00 91.06 94 SER A CA 1
ATOM 756 C C . SER A 1 94 ? 9.387 1.023 -10.190 1.00 91.06 94 SER A C 1
ATOM 758 O O . SER A 1 94 ? 8.874 0.107 -10.828 1.00 91.06 94 SER A O 1
ATOM 760 N N . HIS A 1 95 ? 9.782 2.161 -10.749 1.00 89.69 95 HIS A N 1
ATOM 761 C CA . HIS A 1 95 ? 9.813 2.376 -12.191 1.00 89.69 95 HIS A CA 1
ATOM 762 C C . HIS A 1 95 ? 11.212 2.069 -12.697 1.00 89.69 95 HIS A C 1
ATOM 764 O O . HIS A 1 95 ? 12.199 2.606 -12.189 1.00 89.69 95 HIS A O 1
ATOM 770 N N . ARG A 1 96 ? 11.310 1.195 -13.692 1.00 88.50 96 ARG A N 1
ATOM 771 C CA . ARG A 1 96 ? 12.563 0.854 -14.354 1.00 88.50 96 ARG A CA 1
ATOM 772 C C . ARG A 1 96 ? 12.464 1.243 -15.816 1.00 88.50 96 ARG A C 1
ATOM 774 O O . ARG A 1 96 ? 11.713 0.638 -16.568 1.00 88.50 96 ARG A O 1
ATOM 781 N N . ILE A 1 97 ? 13.264 2.225 -16.200 1.00 86.56 97 ILE A N 1
ATOM 782 C CA . ILE A 1 97 ? 13.481 2.605 -17.591 1.00 86.56 97 ILE A CA 1
ATOM 783 C C . ILE A 1 97 ? 14.696 1.812 -18.056 1.00 86.56 97 ILE A C 1
ATOM 785 O O . ILE A 1 97 ? 15.802 2.007 -17.548 1.00 86.56 97 ILE A O 1
ATOM 789 N N . HIS A 1 98 ? 14.511 0.873 -18.974 1.00 84.69 98 HIS A N 1
ATOM 790 C CA . HIS A 1 98 ? 15.621 0.086 -19.499 1.00 84.69 98 HIS A CA 1
ATOM 791 C C . HIS A 1 98 ? 16.527 0.936 -20.396 1.00 84.69 98 HIS A C 1
ATOM 793 O O . HIS A 1 98 ? 16.145 1.993 -20.885 1.00 84.69 98 HIS A O 1
ATOM 799 N N . GLY A 1 99 ? 17.768 0.497 -20.597 1.00 83.31 99 GLY A N 1
ATOM 800 C CA . GLY A 1 99 ? 18.670 1.153 -21.542 1.00 83.31 99 GLY A CA 1
ATOM 801 C C . GLY A 1 99 ? 18.377 0.781 -22.999 1.00 83.31 99 GLY A C 1
ATOM 802 O O . GLY A 1 99 ? 17.443 0.037 -23.310 1.00 83.31 99 GLY A O 1
ATOM 803 N N . LEU A 1 100 ? 19.262 1.219 -23.896 1.00 82.69 100 LEU A N 1
ATOM 804 C CA . LEU A 1 100 ? 19.228 0.948 -25.343 1.00 82.69 100 LEU A CA 1
ATOM 805 C C . LEU A 1 100 ? 18.951 -0.517 -25.723 1.00 82.69 100 LEU A C 1
ATOM 807 O O . LEU A 1 100 ? 18.280 -0.772 -26.717 1.00 82.69 100 LEU A O 1
ATOM 811 N N . GLN A 1 101 ? 19.446 -1.483 -24.942 1.00 80.06 101 GLN A N 1
ATOM 812 C CA . GLN A 1 101 ? 19.281 -2.916 -25.232 1.00 80.06 101 GLN A CA 1
ATOM 813 C C . GLN A 1 101 ? 17.825 -3.389 -25.213 1.00 80.06 101 GLN A C 1
ATOM 815 O O . GLN A 1 101 ? 17.508 -4.391 -25.847 1.00 80.06 101 GLN A O 1
ATOM 820 N N . ARG A 1 102 ? 16.948 -2.677 -24.504 1.00 80.25 102 ARG A N 1
ATOM 821 C CA . ARG A 1 102 ? 15.503 -2.924 -24.501 1.00 80.25 102 ARG A CA 1
ATOM 822 C C . ARG A 1 102 ? 14.736 -1.698 -24.979 1.00 80.25 102 ARG A C 1
ATOM 824 O O . ARG A 1 102 ? 13.645 -1.437 -24.501 1.00 80.25 102 ARG A O 1
ATOM 831 N N . LEU A 1 103 ? 15.345 -0.905 -25.866 1.00 83.56 103 LEU A N 1
ATOM 832 C CA . LEU A 1 103 ? 14.704 0.234 -26.531 1.00 83.56 103 LEU A CA 1
ATOM 833 C C . LEU A 1 103 ? 13.993 1.208 -25.574 1.00 83.56 103 LEU A C 1
ATOM 835 O O . LEU A 1 103 ? 12.968 1.778 -25.931 1.00 83.56 103 LEU A O 1
ATOM 839 N N . PHE A 1 104 ? 14.539 1.409 -24.371 1.00 83.00 104 PHE A N 1
ATOM 840 C CA . PHE A 1 104 ? 13.936 2.274 -23.352 1.00 83.00 104 PHE A CA 1
ATOM 841 C C . PHE A 1 104 ? 12.536 1.851 -22.881 1.00 83.00 104 PHE A C 1
ATOM 843 O O . PHE A 1 104 ? 11.758 2.690 -22.429 1.00 83.00 104 PHE A O 1
ATOM 850 N N . GLU A 1 105 ? 12.225 0.552 -22.937 1.00 86.31 105 GLU A N 1
ATOM 851 C CA . GLU A 1 105 ? 11.046 -0.025 -22.285 1.00 86.31 105 GLU A CA 1
ATOM 852 C C . GLU A 1 105 ? 10.939 0.436 -20.825 1.00 86.31 105 GLU A C 1
ATOM 854 O O . GLU A 1 105 ? 11.945 0.556 -20.116 1.00 86.31 105 GLU A O 1
ATOM 859 N N . VAL A 1 106 ? 9.709 0.670 -20.373 1.00 85.88 106 VAL A N 1
ATOM 860 C CA . VAL A 1 106 ? 9.417 1.092 -19.003 1.00 85.88 106 VAL A CA 1
ATOM 861 C C . VAL A 1 106 ? 8.610 0.005 -18.313 1.00 85.88 106 VAL A C 1
ATOM 863 O O . VAL A 1 106 ? 7.493 -0.298 -18.722 1.00 85.88 106 VAL A O 1
ATOM 866 N N . ASP A 1 107 ? 9.168 -0.540 -17.237 1.00 89.38 107 ASP A N 1
ATOM 867 C CA . ASP A 1 107 ? 8.470 -1.449 -16.336 1.00 89.38 107 ASP A CA 1
ATOM 868 C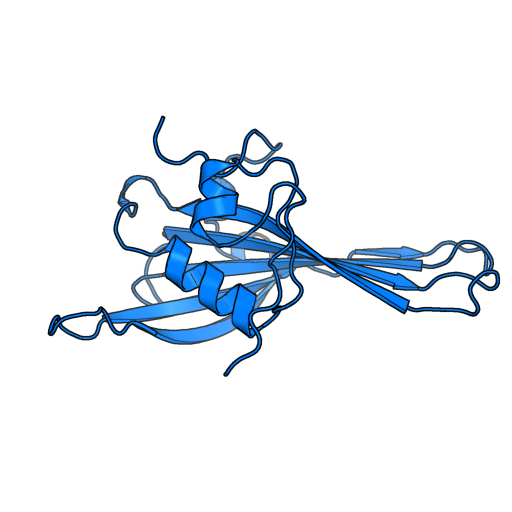 C . ASP A 1 107 ? 8.081 -0.707 -15.054 1.00 89.38 107 ASP A C 1
ATOM 870 O O . ASP A 1 107 ? 8.885 0.032 -14.482 1.00 89.38 107 ASP A O 1
ATOM 874 N N . CYS A 1 108 ? 6.866 -0.948 -14.564 1.00 90.62 108 CYS A N 1
ATOM 875 C CA . CYS A 1 108 ? 6.418 -0.494 -13.252 1.00 90.62 108 CYS A CA 1
ATOM 876 C C . CYS A 1 108 ? 6.120 -1.716 -12.381 1.00 90.62 108 CYS A C 1
ATOM 878 O O . CYS A 1 108 ? 5.257 -2.529 -12.711 1.00 90.62 108 CYS A O 1
ATOM 880 N N . GLU A 1 109 ? 6.832 -1.852 -11.267 1.00 91.12 109 GLU A N 1
ATOM 881 C CA . GLU A 1 109 ? 6.594 -2.896 -10.278 1.00 91.12 109 GLU A CA 1
ATOM 882 C C . GLU A 1 109 ? 6.033 -2.283 -8.993 1.00 91.12 109 GLU A C 1
ATOM 884 O O . GLU A 1 109 ? 6.592 -1.329 -8.450 1.00 91.12 109 GLU A O 1
ATOM 889 N N . LYS A 1 110 ? 4.926 -2.852 -8.503 1.00 92.25 110 LYS A N 1
ATOM 890 C CA . LYS A 1 110 ? 4.244 -2.429 -7.277 1.00 92.25 110 LYS A CA 1
ATOM 891 C C . LYS A 1 110 ? 4.197 -3.598 -6.302 1.00 92.25 110 LYS A C 1
ATOM 893 O O . LYS A 1 110 ? 3.671 -4.664 -6.636 1.00 92.25 110 LYS A O 1
ATOM 898 N N . VAL A 1 111 ? 4.745 -3.414 -5.104 1.00 88.88 111 VAL A N 1
ATOM 899 C CA . VAL A 1 111 ? 4.848 -4.473 -4.093 1.00 88.88 111 VAL A CA 1
ATOM 900 C C . VAL A 1 111 ? 4.406 -3.960 -2.730 1.00 88.88 111 VAL A C 1
ATOM 902 O O . VAL A 1 111 ? 5.009 -3.038 -2.184 1.00 88.88 111 VAL A O 1
ATOM 905 N N . ILE A 1 112 ? 3.397 -4.600 -2.141 1.00 88.56 112 ILE A N 1
ATOM 906 C CA . ILE A 1 112 ? 3.062 -4.443 -0.726 1.00 88.56 112 ILE A CA 1
ATOM 907 C C . ILE A 1 112 ? 4.219 -5.024 0.083 1.00 88.56 112 ILE A C 1
ATOM 909 O O . ILE A 1 112 ? 4.436 -6.241 0.109 1.00 88.56 112 ILE A O 1
ATOM 913 N N . GLN A 1 113 ? 4.970 -4.137 0.726 1.00 84.25 113 GLN A N 1
ATOM 914 C CA . GLN A 1 113 ? 6.078 -4.498 1.597 1.00 84.25 113 GLN A CA 1
ATOM 915 C C . GLN A 1 113 ? 5.557 -4.934 2.956 1.00 84.25 113 GLN A C 1
ATOM 917 O O . GLN A 1 113 ? 5.895 -6.016 3.415 1.00 84.25 113 GLN A O 1
ATOM 922 N N . THR A 1 114 ? 4.684 -4.137 3.570 1.00 84.12 114 THR A N 1
ATOM 923 C CA . THR A 1 114 ? 4.272 -4.354 4.958 1.00 84.12 114 THR A CA 1
ATOM 924 C C . THR A 1 114 ? 2.788 -4.084 5.127 1.00 84.12 114 THR A C 1
ATOM 926 O O . THR A 1 114 ? 2.253 -3.146 4.544 1.00 84.12 114 THR A O 1
ATOM 929 N N . VAL A 1 115 ? 2.139 -4.884 5.972 1.00 86.00 115 VAL A N 1
ATOM 930 C CA . VAL A 1 115 ? 0.804 -4.609 6.512 1.00 86.00 115 VAL A CA 1
ATOM 931 C C . VAL A 1 115 ? 0.897 -4.717 8.024 1.00 86.00 115 VAL A C 1
ATOM 933 O O . VAL A 1 115 ? 1.257 -5.773 8.555 1.00 86.00 115 VAL A O 1
ATOM 936 N N . TYR A 1 116 ? 0.574 -3.636 8.722 1.00 85.94 116 TYR A N 1
ATOM 937 C CA . TYR A 1 116 ? 0.636 -3.583 10.173 1.00 85.94 116 TYR A CA 1
ATOM 938 C C . TYR A 1 116 ? -0.598 -2.909 10.768 1.00 85.94 116 TYR A C 1
ATOM 940 O O . TYR A 1 116 ? -1.155 -1.973 10.209 1.00 85.94 116 TYR A O 1
ATOM 948 N N . VAL A 1 117 ? -1.037 -3.425 11.915 1.00 87.25 117 VAL A N 1
ATOM 949 C CA . VAL A 1 117 ? -2.127 -2.862 12.717 1.00 87.25 117 VAL A CA 1
ATOM 950 C C . VAL A 1 117 ? -1.711 -2.932 14.180 1.00 87.25 117 VAL A C 1
ATOM 952 O O . VAL A 1 117 ? -1.327 -4.013 14.668 1.00 87.25 117 VAL A O 1
ATOM 955 N N . ALA A 1 118 ? -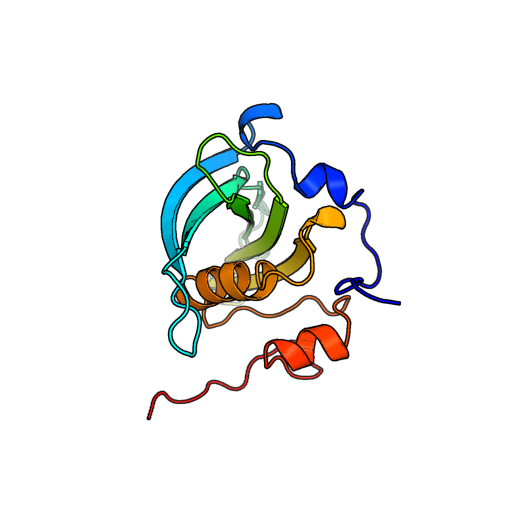1.826 -1.792 14.866 1.00 88.88 118 ALA A N 1
ATOM 956 C CA . ALA A 1 118 ? -1.562 -1.638 16.289 1.00 88.88 118 ALA A CA 1
ATOM 957 C C . ALA A 1 118 ? -2.300 -2.719 17.082 1.00 88.88 118 ALA A C 1
ATOM 959 O O . ALA A 1 118 ? -3.466 -3.016 16.812 1.00 88.88 118 ALA A O 1
ATOM 960 N N . ARG A 1 119 ? -1.631 -3.334 18.065 1.00 85.38 119 ARG A N 1
ATOM 961 C CA . ARG A 1 119 ? -2.175 -4.506 18.781 1.00 85.38 119 ARG A CA 1
ATOM 962 C C . ARG A 1 119 ? -3.556 -4.247 19.387 1.00 85.38 119 ARG A C 1
ATOM 964 O O . ARG A 1 119 ? -4.422 -5.108 19.265 1.00 85.38 119 ARG A O 1
ATOM 971 N N . SER A 1 120 ? -3.757 -3.069 19.975 1.00 87.50 120 SER A N 1
ATOM 972 C CA . SER A 1 120 ? -5.016 -2.617 20.588 1.00 87.50 120 SER A CA 1
ATOM 973 C C . SER A 1 120 ? -6.169 -2.416 19.594 1.00 87.50 120 SER A C 1
ATOM 975 O O . SER A 1 120 ? -7.329 -2.399 20.002 1.00 87.50 120 SER A O 1
ATOM 977 N N . SER A 1 121 ? -5.869 -2.311 18.297 1.00 87.50 121 SER A N 1
ATOM 978 C CA . SER A 1 121 ? -6.839 -2.023 17.230 1.00 87.50 121 SER A CA 1
ATOM 979 C C . SER A 1 121 ? -7.096 -3.219 16.304 1.00 87.50 121 SER A C 1
ATOM 981 O O . SER A 1 121 ? -7.857 -3.124 15.339 1.00 87.50 121 SER A O 1
ATOM 983 N N . ARG A 1 122 ? -6.486 -4.379 16.582 1.00 84.69 122 ARG A N 1
ATOM 984 C CA . ARG A 1 122 ? -6.694 -5.614 15.806 1.00 84.69 122 ARG A CA 1
ATOM 985 C C . ARG A 1 122 ? -8.115 -6.157 15.981 1.00 84.69 122 ARG A C 1
ATOM 987 O O . ARG A 1 122 ? -8.788 -5.888 16.967 1.00 84.69 122 ARG A O 1
ATOM 994 N N . GLY A 1 123 ? -8.567 -6.942 15.000 1.00 81.62 123 GLY A N 1
ATOM 995 C CA . GLY A 1 123 ? -9.921 -7.516 14.979 1.00 81.62 123 GLY A CA 1
ATOM 996 C C . GLY A 1 123 ? -11.009 -6.572 14.453 1.00 81.62 123 GLY A C 1
ATOM 997 O O . GLY A 1 123 ? -12.148 -6.993 14.311 1.00 81.62 123 GLY A O 1
ATOM 998 N N . ARG A 1 124 ? -10.661 -5.328 14.097 1.00 84.06 124 ARG A N 1
ATOM 999 C CA . ARG A 1 124 ? -11.600 -4.294 13.618 1.00 84.06 124 ARG A CA 1
ATOM 1000 C C . ARG A 1 124 ? -11.665 -4.140 12.094 1.00 84.06 124 ARG A C 1
ATOM 1002 O O . ARG A 1 124 ? -12.091 -3.107 11.594 1.00 84.06 124 ARG A O 1
ATOM 1009 N N . GLY A 1 125 ? -11.131 -5.102 11.343 1.00 84.50 125 GLY A N 1
ATOM 1010 C CA . GLY A 1 125 ? -11.119 -5.047 9.875 1.00 84.50 125 GLY A CA 1
ATOM 1011 C C . GLY A 1 125 ? -10.193 -3.994 9.238 1.00 84.50 125 GLY A C 1
ATOM 1012 O O . GLY A 1 125 ? -10.185 -3.895 8.018 1.00 84.50 125 GLY A O 1
ATOM 1013 N N . ILE A 1 126 ? -9.373 -3.266 10.008 1.00 88.12 126 ILE A N 1
ATOM 1014 C CA . ILE A 1 126 ? -8.492 -2.179 9.517 1.00 88.12 126 ILE A CA 1
ATOM 1015 C C . ILE A 1 126 ? -7.608 -2.613 8.339 1.00 88.12 126 ILE A C 1
ATOM 1017 O O . ILE A 1 126 ? -7.573 -1.950 7.309 1.00 88.12 126 ILE A O 1
ATOM 1021 N N . ALA A 1 127 ? -6.938 -3.765 8.457 1.00 85.75 127 ALA A N 1
ATOM 1022 C CA . ALA A 1 127 ? -6.079 -4.281 7.388 1.00 85.75 127 ALA A CA 1
ATOM 1023 C C . ALA A 1 127 ? -6.854 -4.542 6.085 1.00 85.75 127 ALA A C 1
ATOM 1025 O O . ALA A 1 127 ? -6.323 -4.323 5.004 1.00 85.75 127 ALA A O 1
ATOM 1026 N N . ARG A 1 128 ? -8.115 -4.984 6.184 1.00 84.31 128 ARG A N 1
ATOM 1027 C CA . ARG A 1 128 ? -8.983 -5.221 5.023 1.00 84.31 128 ARG A CA 1
ATOM 1028 C C . ARG A 1 128 ? -9.354 -3.907 4.337 1.00 84.31 128 ARG A C 1
ATOM 1030 O O . ARG A 1 128 ? -9.341 -3.871 3.117 1.00 84.31 128 ARG A O 1
ATOM 1037 N N . VAL A 1 129 ? -9.659 -2.863 5.112 1.00 88.12 129 VAL A N 1
ATOM 1038 C CA . VAL A 1 129 ? -9.963 -1.523 4.580 1.00 88.12 129 VAL A CA 1
ATOM 1039 C C . VAL A 1 129 ? -8.750 -0.963 3.844 1.00 88.12 129 VAL A C 1
ATOM 1041 O O . VAL A 1 129 ? -8.847 -0.661 2.664 1.00 88.12 129 VAL A O 1
AT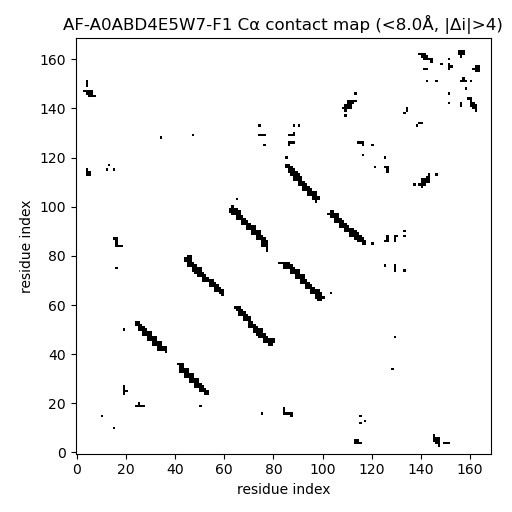OM 1044 N N . LEU A 1 130 ? -7.586 -0.924 4.498 1.00 90.00 130 LEU A N 1
ATOM 1045 C CA . LEU A 1 130 ? -6.364 -0.400 3.882 1.00 90.00 130 LEU A CA 1
ATOM 1046 C C . LEU A 1 130 ? -5.963 -1.158 2.613 1.00 90.00 130 LEU A C 1
ATOM 1048 O O . LEU A 1 130 ? -5.532 -0.553 1.640 1.00 90.00 130 LEU A O 1
ATOM 1052 N N . LEU A 1 131 ? -6.099 -2.485 2.609 1.00 87.50 131 LEU A N 1
ATOM 1053 C CA . LEU A 1 131 ? -5.776 -3.277 1.426 1.00 87.50 131 LEU A CA 1
ATOM 1054 C C . LEU A 1 131 ? -6.784 -3.092 0.293 1.00 87.50 131 LEU A C 1
ATOM 1056 O O . LEU A 1 131 ? -6.376 -3.195 -0.858 1.00 87.50 131 LEU A O 1
ATOM 1060 N N . ALA A 1 132 ? -8.060 -2.829 0.586 1.00 86.12 132 ALA A N 1
ATOM 1061 C CA . ALA A 1 132 ? -9.034 -2.494 -0.448 1.00 86.12 132 ALA A CA 1
ATOM 1062 C C . ALA A 1 132 ? -8.624 -1.207 -1.179 1.00 86.12 132 ALA A C 1
ATOM 1064 O O . ALA A 1 132 ? -8.528 -1.229 -2.399 1.00 86.12 132 ALA A O 1
ATOM 1065 N N . GLU A 1 133 ? -8.245 -0.162 -0.438 1.00 90.12 133 GLU A N 1
ATOM 1066 C CA . GLU A 1 133 ? -7.753 1.097 -1.021 1.00 90.12 133 GLU A CA 1
ATOM 1067 C C . GLU A 1 133 ? -6.508 0.891 -1.887 1.00 90.12 133 GLU A C 1
ATOM 1069 O O . GLU A 1 133 ? -6.438 1.355 -3.023 1.00 90.12 133 GLU A O 1
ATOM 1074 N N . VAL A 1 134 ? -5.536 0.122 -1.385 1.00 90.69 134 VAL A N 1
ATOM 1075 C CA . VAL A 1 134 ? -4.325 -0.217 -2.148 1.00 90.69 134 VAL A CA 1
ATOM 1076 C C . VAL A 1 134 ? -4.675 -0.954 -3.440 1.00 90.69 134 VAL A C 1
ATOM 1078 O O . VAL A 1 134 ? -4.038 -0.735 -4.465 1.00 90.69 134 VAL A O 1
ATOM 1081 N N . LEU A 1 135 ? -5.654 -1.858 -3.404 1.00 88.31 135 LEU A N 1
ATOM 1082 C CA . LEU A 1 135 ? -6.062 -2.653 -4.562 1.00 88.31 135 LEU A CA 1
ATOM 1083 C C . LEU A 1 135 ? -6.891 -1.856 -5.573 1.00 88.31 135 LEU A C 1
ATOM 1085 O O . LEU A 1 135 ? -6.841 -2.183 -6.759 1.00 88.31 135 LEU A O 1
ATOM 1089 N N . ASP A 1 136 ? -7.624 -0.843 -5.120 1.00 88.62 136 ASP A N 1
ATOM 1090 C CA . ASP A 1 136 ? -8.345 0.083 -5.990 1.00 88.62 136 ASP A CA 1
ATOM 1091 C C . ASP A 1 136 ? -7.366 1.013 -6.727 1.00 88.62 136 ASP A C 1
ATOM 1093 O O . ASP A 1 136 ? -7.490 1.188 -7.941 1.00 88.62 136 ASP A O 1
ATOM 1097 N N . ASP A 1 137 ? -6.329 1.510 -6.041 1.00 88.06 137 ASP A N 1
ATOM 1098 C CA . ASP A 1 137 ? -5.264 2.325 -6.647 1.00 88.06 137 ASP A CA 1
ATOM 1099 C C . ASP A 1 137 ? -4.286 1.501 -7.513 1.00 88.06 137 ASP A C 1
ATOM 1101 O O . ASP A 1 137 ? -3.785 1.969 -8.540 1.00 88.06 137 ASP A O 1
ATOM 1105 N N . ALA A 1 138 ? -3.970 0.272 -7.094 1.00 89.50 138 ALA A N 1
ATOM 1106 C CA . ALA A 1 138 ? -2.941 -0.585 -7.684 1.00 89.50 138 ALA A CA 1
ATOM 1107 C C . ALA A 1 138 ? -3.429 -2.044 -7.833 1.00 89.50 138 ALA A C 1
ATOM 1109 O O . ALA A 1 138 ? -2.976 -2.939 -7.113 1.00 89.50 138 ALA A O 1
ATOM 1110 N N . PRO A 1 139 ? -4.315 -2.339 -8.803 1.00 87.19 139 PRO A N 1
ATOM 1111 C CA . PRO A 1 139 ? -4.910 -3.671 -8.961 1.00 87.19 139 PRO A CA 1
ATOM 1112 C C . PRO A 1 139 ? -3.906 -4.762 -9.373 1.00 87.19 139 PRO A C 1
ATOM 1114 O O . PRO A 1 139 ? -4.171 -5.951 -9.186 1.00 87.19 139 PRO A O 1
ATOM 1117 N N . ASP A 1 140 ? -2.758 -4.376 -9.935 1.00 87.12 140 ASP A N 1
ATOM 1118 C CA . ASP A 1 140 ? -1.662 -5.248 -10.373 1.00 87.12 140 ASP A CA 1
ATOM 1119 C C . ASP A 1 140 ? -0.588 -5.487 -9.294 1.00 87.12 140 ASP A C 1
ATOM 1121 O O . ASP A 1 140 ? 0.432 -6.132 -9.560 1.00 87.12 140 ASP A O 1
ATOM 1125 N N . VAL A 1 141 ? -0.808 -4.977 -8.078 1.00 89.62 141 VAL A N 1
ATOM 1126 C CA . VAL A 1 141 ? 0.129 -5.087 -6.959 1.00 89.62 141 VAL A CA 1
ATOM 1127 C C . VAL A 1 141 ? 0.418 -6.536 -6.570 1.00 89.62 141 VAL A C 1
ATOM 1129 O O . VAL A 1 141 ? -0.439 -7.422 -6.631 1.00 89.62 141 VAL A O 1
ATOM 1132 N N . ARG A 1 142 ? 1.649 -6.777 -6.123 1.00 87.06 142 ARG A N 1
ATOM 1133 C CA . ARG A 1 142 ? 2.096 -8.059 -5.568 1.00 87.06 142 ARG A CA 1
ATOM 1134 C C . ARG A 1 142 ? 2.381 -7.932 -4.080 1.00 87.06 142 ARG A C 1
ATOM 1136 O O . ARG A 1 142 ? 2.636 -6.839 -3.590 1.00 87.06 142 ARG A O 1
ATOM 1143 N N . VAL A 1 143 ? 2.402 -9.043 -3.355 1.00 82.81 143 VAL A N 1
ATOM 1144 C CA . VAL A 1 143 ? 2.915 -9.066 -1.973 1.00 82.81 143 VAL A CA 1
ATOM 1145 C C . VAL A 1 143 ? 4.369 -9.520 -1.943 1.00 82.81 143 VAL A C 1
ATOM 1147 O O . VAL A 1 143 ? 4.784 -10.379 -2.722 1.00 82.81 143 VAL A O 1
ATOM 1150 N N . HIS A 1 144 ? 5.155 -8.943 -1.037 1.00 72.06 144 HIS A N 1
ATOM 1151 C CA . HIS A 1 144 ? 6.551 -9.325 -0.852 1.00 72.06 144 HIS A CA 1
ATOM 1152 C C . HIS A 1 144 ? 6.674 -10.801 -0.404 1.00 72.06 144 HIS A C 1
ATOM 1154 O O . HIS A 1 144 ? 5.882 -11.238 0.424 1.00 72.06 144 HIS A O 1
ATOM 1160 N N . PRO A 1 145 ? 7.679 -11.587 -0.839 1.00 63.50 145 PRO A N 1
ATOM 1161 C CA . PRO A 1 145 ? 7.815 -13.004 -0.454 1.00 63.50 145 PRO A CA 1
ATOM 1162 C C . PRO A 1 145 ? 7.956 -13.270 1.055 1.00 63.50 145 PRO A C 1
ATOM 1164 O O . PRO A 1 145 ? 7.754 -14.391 1.517 1.00 63.50 145 PRO A O 1
ATOM 1167 N N . GLN A 1 146 ? 8.310 -12.248 1.839 1.00 66.50 146 GLN A N 1
ATOM 1168 C CA . GLN A 1 146 ? 8.349 -12.335 3.303 1.00 66.50 146 GLN A CA 1
ATOM 1169 C C . GLN A 1 146 ? 6.957 -12.231 3.945 1.00 66.50 146 GLN A C 1
ATOM 1171 O O . GLN A 1 146 ? 6.847 -12.320 5.169 1.00 66.50 146 GLN A O 1
ATOM 1176 N N . PHE A 1 147 ? 5.891 -12.079 3.158 1.00 69.25 147 PHE A N 1
ATOM 1177 C CA . PHE A 1 147 ? 4.530 -12.195 3.658 1.00 69.25 147 PHE A CA 1
ATOM 1178 C C . PHE A 1 147 ? 4.254 -13.625 4.148 1.00 69.25 147 PHE A C 1
ATOM 1180 O O . PHE A 1 147 ? 4.728 -14.613 3.584 1.00 69.25 147 PHE A O 1
ATOM 1187 N N . SER A 1 148 ? 3.492 -13.764 5.230 1.00 70.00 148 SER A N 1
ATOM 1188 C CA . SER A 1 148 ? 3.011 -15.071 5.679 1.00 70.00 148 SER A CA 1
ATOM 1189 C C . SER A 1 148 ? 2.032 -15.652 4.661 1.00 70.00 148 SER A C 1
ATOM 1191 O O . SER A 1 148 ? 1.162 -14.923 4.190 1.00 70.00 148 SER A O 1
ATOM 1193 N N . ASP A 1 149 ? 2.111 -16.954 4.399 1.00 68.94 149 ASP A N 1
ATOM 1194 C CA . ASP A 1 149 ? 1.247 -17.672 3.457 1.00 68.94 149 ASP A CA 1
ATOM 1195 C C . ASP A 1 149 ? -0.243 -17.521 3.814 1.00 68.94 149 ASP A C 1
ATOM 1197 O O . ASP A 1 149 ? -1.062 -17.224 2.945 1.00 68.94 149 ASP A O 1
ATOM 1201 N N . ASP A 1 150 ? -0.586 -17.631 5.103 1.00 67.94 150 ASP A N 1
ATOM 1202 C CA . ASP A 1 150 ? -1.950 -17.404 5.606 1.00 67.94 150 ASP A CA 1
ATOM 1203 C C . ASP A 1 150 ? -2.421 -15.972 5.335 1.00 67.94 150 ASP A C 1
ATOM 1205 O O . ASP A 1 150 ? -3.562 -15.735 4.943 1.00 67.94 150 ASP A O 1
ATOM 1209 N N . GLY A 1 151 ? -1.508 -15.016 5.498 1.00 67.44 151 GLY A N 1
ATOM 1210 C CA . GLY A 1 151 ? -1.719 -13.612 5.192 1.00 67.44 151 GLY A CA 1
ATOM 1211 C C . GLY A 1 151 ? -1.972 -13.344 3.719 1.00 67.44 151 GLY A C 1
ATOM 1212 O O . GLY A 1 151 ? -2.956 -12.702 3.375 1.00 67.44 151 GLY A O 1
ATOM 1213 N N . ALA A 1 152 ? -1.105 -13.865 2.853 1.00 71.38 152 ALA A N 1
ATOM 1214 C CA . ALA A 1 152 ? -1.228 -13.734 1.407 1.00 71.38 152 ALA A CA 1
ATOM 1215 C C . ALA A 1 152 ? -2.562 -14.327 0.929 1.00 71.38 152 ALA A C 1
ATOM 1217 O O . ALA A 1 152 ? -3.321 -13.670 0.215 1.00 71.38 152 ALA A O 1
ATOM 1218 N N . LYS A 1 153 ? -2.905 -15.523 1.423 1.00 72.31 153 LYS A N 1
ATOM 1219 C CA . LYS A 1 153 ? -4.147 -16.218 1.080 1.00 72.31 153 LYS A CA 1
ATOM 1220 C C . LYS A 1 153 ? -5.396 -15.460 1.532 1.00 72.31 153 LYS A C 1
ATOM 1222 O O . LYS A 1 153 ? -6.365 -15.413 0.777 1.00 72.31 153 LYS A O 1
ATOM 1227 N N . LEU A 1 154 ? -5.381 -14.851 2.721 1.00 67.56 154 LEU A N 1
ATOM 1228 C CA . LEU A 1 154 ? -6.516 -14.087 3.258 1.00 67.56 154 LEU A CA 1
ATOM 1229 C C . LEU A 1 154 ? -6.906 -12.896 2.366 1.00 67.56 154 LEU A C 1
ATOM 1231 O O . LEU A 1 154 ? -8.064 -12.487 2.366 1.00 67.56 154 LEU A O 1
ATOM 1235 N N . PHE A 1 155 ? -5.967 -12.396 1.561 1.00 68.56 155 PHE A N 1
ATOM 1236 C CA . PHE A 1 155 ? -6.182 -11.294 0.622 1.00 68.56 155 PHE A CA 1
ATOM 1237 C C . PHE A 1 155 ? -6.160 -11.730 -0.853 1.00 68.56 155 PHE A C 1
ATOM 1239 O O . PHE A 1 155 ? -6.115 -10.896 -1.754 1.00 68.56 155 PHE A O 1
ATOM 1246 N N . GLY A 1 156 ? -6.238 -13.040 -1.114 1.00 73.06 156 GLY A N 1
ATOM 1247 C CA . GLY A 1 156 ? -6.355 -13.593 -2.464 1.00 73.06 156 GLY A CA 1
ATOM 1248 C C . GLY A 1 156 ? -5.052 -13.628 -3.267 1.00 73.06 156 GLY A C 1
ATOM 1249 O O . GLY A 1 156 ? -5.108 -13.792 -4.486 1.00 73.06 156 GLY A O 1
ATOM 1250 N N . PHE A 1 157 ? -3.896 -13.489 -2.617 1.00 79.06 157 PHE A N 1
ATOM 1251 C CA . PHE A 1 157 ? -2.596 -13.689 -3.252 1.00 79.06 157 PHE A CA 1
ATOM 1252 C C . PHE A 1 157 ? -2.216 -15.172 -3.253 1.00 79.06 157 PHE A C 1
ATOM 1254 O O . PHE A 1 157 ? -2.425 -15.901 -2.28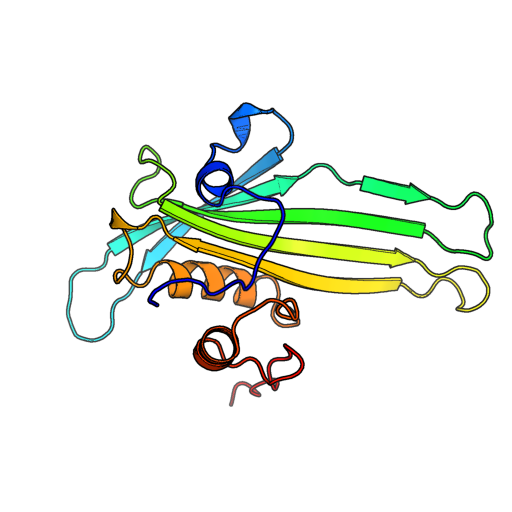0 1.00 79.06 157 PHE A O 1
ATOM 1261 N N . ASP A 1 158 ? -1.646 -15.620 -4.366 1.00 78.44 158 ASP A N 1
ATOM 1262 C CA . ASP A 1 158 ? -1.085 -16.950 -4.523 1.00 78.44 158 ASP A CA 1
ATOM 1263 C C . ASP A 1 158 ? 0.298 -17.072 -3.857 1.00 78.44 158 ASP A C 1
ATOM 1265 O O . ASP A 1 158 ? 0.847 -16.122 -3.293 1.00 78.44 158 ASP A O 1
ATOM 1269 N N . LYS A 1 159 ? 0.896 -18.266 -3.939 1.00 70.81 159 LYS A N 1
ATOM 1270 C CA . LYS A 1 159 ? 2.223 -18.553 -3.364 1.00 70.81 159 LYS A CA 1
ATOM 1271 C C . LYS A 1 159 ? 3.360 -17.734 -3.987 1.00 70.81 159 LYS A C 1
ATOM 1273 O O . LYS A 1 159 ? 4.439 -17.664 -3.412 1.00 70.81 159 LYS A O 1
ATOM 1278 N N . THR A 1 160 ? 3.139 -17.154 -5.164 1.00 73.00 160 THR A N 1
ATOM 1279 C CA . THR A 1 160 ? 4.088 -16.269 -5.852 1.00 73.00 160 THR A CA 1
ATOM 1280 C C . THR A 1 160 ? 3.825 -14.793 -5.550 1.00 73.00 160 THR A C 1
ATOM 1282 O O . THR A 1 160 ? 4.485 -13.920 -6.111 1.00 73.00 160 THR A O 1
ATOM 1285 N N . GLY A 1 161 ? 2.863 -14.510 -4.665 1.00 67.94 161 GLY A N 1
ATOM 1286 C CA . GLY A 1 161 ? 2.463 -13.169 -4.275 1.00 67.94 161 GLY A CA 1
ATOM 1287 C C . GLY A 1 161 ? 1.625 -12.447 -5.327 1.00 67.94 161 GLY A C 1
ATOM 1288 O O . GLY A 1 161 ? 1.511 -11.225 -5.264 1.00 67.94 161 GLY A O 1
ATOM 1289 N N . ARG A 1 162 ? 1.056 -13.169 -6.301 1.00 77.19 162 ARG A N 1
ATOM 1290 C CA . ARG A 1 162 ? 0.215 -12.611 -7.368 1.00 77.19 162 ARG A CA 1
ATOM 1291 C C . ARG A 1 162 ? -1.252 -12.874 -7.082 1.00 77.19 162 ARG A C 1
ATOM 1293 O O . ARG A 1 162 ? -1.616 -13.918 -6.553 1.00 77.19 162 ARG A O 1
ATOM 1300 N N . ARG A 1 163 ? -2.112 -11.942 -7.472 1.00 75.75 163 ARG A N 1
ATOM 1301 C CA . ARG A 1 163 ? -3.558 -12.149 -7.448 1.00 75.75 163 ARG A CA 1
ATOM 1302 C C . ARG A 1 163 ? -3.993 -12.627 -8.830 1.00 75.75 163 ARG A C 1
ATOM 1304 O O . ARG A 1 163 ? -3.679 -11.985 -9.830 1.00 75.75 163 ARG A O 1
ATOM 1311 N N . SER A 1 164 ? -4.701 -13.752 -8.906 1.00 61.00 164 SER A N 1
ATOM 1312 C CA . SER A 1 164 ? -5.389 -14.128 -10.142 1.00 61.00 164 SER A CA 1
ATOM 1313 C C . SER A 1 164 ? -6.403 -13.031 -10.439 1.00 61.00 164 SER A C 1
ATOM 1315 O O . SER A 1 164 ? -7.273 -12.774 -9.602 1.00 61.00 164 SER A O 1
ATOM 1317 N N . SER A 1 165 ? -6.265 -12.357 -11.579 1.00 53.22 165 SER A N 1
ATOM 1318 C CA . SER A 1 165 ? -7.197 -11.327 -12.019 1.00 53.22 165 SER A CA 1
ATOM 1319 C C . SER A 1 165 ? -8.598 -11.931 -12.072 1.00 53.22 165 SER A C 1
ATOM 1321 O O . SER A 1 165 ? -8.957 -12.658 -12.996 1.00 53.22 165 SER A O 1
ATOM 1323 N N . TYR A 1 166 ? -9.397 -11.658 -11.041 1.00 44.44 166 TYR A N 1
ATOM 1324 C CA . TYR A 1 166 ? -10.828 -11.875 -11.120 1.00 44.44 166 TYR A CA 1
ATOM 1325 C C . TYR A 1 166 ? -11.314 -10.937 -12.221 1.00 44.44 166 TYR A C 1
ATOM 1327 O O . TYR A 1 166 ? -11.316 -9.718 -12.049 1.00 44.44 166 TYR A O 1
ATOM 1335 N N . LYS A 1 167 ? -11.680 -11.504 -13.377 1.00 35.78 167 LYS A N 1
ATOM 1336 C CA . LYS A 1 167 ? -12.570 -10.815 -14.309 1.00 35.78 167 LYS A CA 1
ATOM 1337 C C . LYS A 1 167 ? -13.770 -10.369 -13.476 1.00 35.78 167 LYS A C 1
ATOM 1339 O O . LYS A 1 167 ? -14.442 -11.221 -12.898 1.00 35.78 167 LYS A O 1
ATOM 1344 N N . LYS A 1 168 ? -14.005 -9.057 -13.385 1.00 32.19 168 LYS A N 1
ATOM 1345 C CA . LYS A 1 168 ? -15.334 -8.546 -13.039 1.00 32.19 168 LYS A CA 1
ATOM 1346 C C . LYS A 1 168 ? -16.292 -9.193 -14.045 1.00 32.19 168 LYS A C 1
ATOM 1348 O O . LYS A 1 168 ? -16.148 -8.953 -15.243 1.00 32.19 168 LYS A O 1
ATOM 1353 N N . VAL A 1 169 ? -17.141 -10.096 -13.562 1.00 34.16 169 VAL A N 1
ATOM 1354 C CA . VAL A 1 169 ? -18.334 -10.558 -14.280 1.00 34.16 169 VAL A CA 1
ATOM 1355 C C . VAL A 1 169 ? -19.456 -9.618 -13.887 1.00 34.16 169 VAL A C 1
ATOM 1357 O O . VAL A 1 169 ? -19.546 -9.333 -12.670 1.00 34.16 169 VAL A O 1
#